Protein AF-A0A7S1S6E0-F1 (afdb_monomer_lite)

Secondary structure (DSSP, 8-state):
-HHHHHHHHHHHHHHHH--S----HHHHHHHHHHHHHHHHHHHHHIIIIIHHHH--------S-HHHHHTT-S--HHHH-HHHHHHHHHTS--SS--PPP-TT-GGGPPPBGGGTB---PPP-----------S-S--SSSHHHHHHHHHHHHHHHHHTTSS-----------

pLDDT: mean 74.95, std 17.24, range [41.12, 95.38]

Organism: Alexandrium catenella (NCBI:txid2925)

Foldseek 3Di:
DVVLVVQLVVLVVVVVPDPDDDDDPVVNVVVSVVSSVVVVVVVVCCCVPVVVVVPDPDPPDPDDLLVVLQVDLDDPQQQDVVNQCCQVPPVVDVVGRHHDDPPVSCVGDADVVSVHNHHDDNPPPPVPDPPVPVDPPPDPVVVVVVVVVVVVVVVVVVVVPPPPDDDDDDDDD

Structure (mmCIF, N/CA/C/O backbone):
data_AF-A0A7S1S6E0-F1
#
_entry.id   AF-A0A7S1S6E0-F1
#
loop_
_atom_site.group_PDB
_atom_site.id
_atom_site.type_symbol
_atom_site.label_atom_id
_atom_site.label_alt_id
_atom_site.label_comp_id
_atom_site.label_asym_id
_atom_site.label_entity_id
_atom_site.label_seq_id
_atom_site.pdbx_PDB_ins_code
_atom_site.Cartn_x
_atom_site.Cartn_y
_atom_site.Cartn_z
_atom_site.occupancy
_atom_site.B_iso_or_equiv
_atom_site.auth_seq_id
_atom_site.auth_comp_id
_atom_site.auth_asym_id
_atom_site.auth_atom_id
_atom_site.pdbx_PDB_model_num
ATOM 1 N N . ILE A 1 1 ? 9.308 -1.023 -15.250 1.00 60.06 1 ILE A N 1
ATOM 2 C CA . ILE A 1 1 ? 9.452 0.253 -16.002 1.00 60.06 1 ILE A CA 1
ATOM 3 C C . ILE A 1 1 ? 10.851 0.867 -15.848 1.00 60.06 1 ILE A C 1
ATOM 5 O O . ILE A 1 1 ? 11.526 0.925 -16.867 1.00 60.06 1 ILE A O 1
ATOM 9 N N . PRO A 1 2 ? 11.361 1.238 -14.650 1.00 68.88 2 PRO A N 1
ATOM 10 C CA . PRO A 1 2 ? 12.723 1.791 -14.538 1.00 68.88 2 PRO A CA 1
ATOM 11 C C . PRO A 1 2 ? 13.816 0.795 -14.972 1.00 68.88 2 PRO A C 1
ATOM 13 O O . PRO A 1 2 ? 14.804 1.184 -15.581 1.00 68.88 2 PRO A O 1
ATOM 16 N N . ILE A 1 3 ? 13.602 -0.506 -14.746 1.00 74.81 3 ILE A N 1
ATOM 17 C CA . ILE A 1 3 ? 14.563 -1.574 -15.079 1.00 74.81 3 ILE A CA 1
ATOM 18 C C . ILE A 1 3 ? 14.691 -1.799 -16.598 1.00 74.81 3 ILE A C 1
ATOM 20 O O . ILE A 1 3 ? 15.786 -2.058 -17.087 1.00 74.81 3 ILE A O 1
ATOM 24 N N . GLY A 1 4 ? 13.605 -1.643 -17.363 1.00 68.44 4 GLY A N 1
ATOM 25 C CA . GLY A 1 4 ? 13.637 -1.769 -18.826 1.00 68.44 4 GLY A CA 1
ATOM 26 C C . GLY A 1 4 ? 14.445 -0.657 -19.498 1.00 68.44 4 GLY A C 1
ATOM 27 O O . GLY A 1 4 ? 15.177 -0.912 -20.449 1.00 68.44 4 GLY A O 1
ATOM 28 N N . LEU A 1 5 ? 14.380 0.562 -18.952 1.00 70.06 5 LEU A N 1
ATOM 29 C CA . LEU A 1 5 ? 15.190 1.687 -19.421 1.00 70.06 5 LEU A CA 1
ATOM 30 C C . LEU A 1 5 ? 16.674 1.490 -19.073 1.00 70.06 5 LEU A C 1
ATOM 32 O O . LEU A 1 5 ? 17.538 1.767 -19.897 1.00 70.06 5 LEU A O 1
ATOM 36 N N . LEU A 1 6 ? 16.974 0.924 -17.898 1.00 72.75 6 LEU A N 1
ATOM 37 C CA . LEU A 1 6 ? 18.341 0.551 -17.525 1.00 72.75 6 LEU A CA 1
ATOM 38 C C . LEU A 1 6 ? 18.918 -0.541 -18.438 1.00 72.75 6 LEU A C 1
ATOM 40 O O . LEU A 1 6 ? 20.079 -0.435 -18.818 1.00 72.75 6 LEU A O 1
ATOM 44 N N . LEU A 1 7 ? 18.125 -1.538 -18.848 1.00 70.19 7 LEU A N 1
ATOM 45 C CA . LEU A 1 7 ? 18.553 -2.547 -19.826 1.00 70.19 7 LEU A CA 1
ATOM 46 C C . LEU A 1 7 ? 18.874 -1.924 -21.190 1.00 70.19 7 LEU A C 1
ATOM 48 O O . LEU A 1 7 ? 19.921 -2.227 -21.757 1.00 70.19 7 LEU A O 1
ATOM 52 N N . ALA A 1 8 ? 18.040 -1.003 -21.680 1.00 70.06 8 ALA A N 1
ATOM 53 C CA . ALA A 1 8 ? 18.327 -0.271 -22.914 1.00 70.06 8 ALA A CA 1
ATOM 54 C C . ALA A 1 8 ? 19.621 0.564 -22.801 1.00 70.06 8 ALA A C 1
ATOM 56 O O . ALA A 1 8 ? 20.443 0.562 -23.717 1.00 70.06 8 ALA A O 1
ATOM 57 N N . CYS A 1 9 ? 19.853 1.209 -21.653 1.00 71.94 9 CYS A N 1
ATOM 58 C CA . CYS A 1 9 ? 21.091 1.944 -21.382 1.00 71.94 9 CYS A CA 1
ATOM 59 C C . CYS A 1 9 ? 22.322 1.027 -21.270 1.00 71.94 9 CYS A C 1
ATOM 61 O O . CYS A 1 9 ? 23.408 1.418 -21.692 1.00 71.94 9 CYS A O 1
ATOM 63 N N . ILE A 1 10 ? 22.178 -0.187 -20.726 1.00 77.56 10 ILE A N 1
ATOM 64 C CA . ILE A 1 10 ? 23.261 -1.181 -20.651 1.00 77.56 10 ILE A CA 1
ATOM 65 C C . ILE A 1 10 ? 23.615 -1.690 -22.050 1.00 77.56 10 ILE A C 1
ATOM 67 O O . ILE A 1 10 ? 24.798 -1.777 -22.361 1.00 77.56 10 ILE A O 1
ATOM 71 N N . VAL A 1 11 ? 22.624 -1.948 -22.911 1.00 73.88 11 VAL A N 1
ATOM 72 C CA . VAL A 1 11 ? 22.851 -2.324 -24.318 1.00 73.88 11 VAL A CA 1
ATOM 73 C C . VAL A 1 11 ? 23.581 -1.206 -25.068 1.00 73.88 11 VAL A C 1
ATOM 75 O O . VAL A 1 11 ? 24.571 -1.473 -25.745 1.00 73.88 11 VAL A O 1
ATOM 78 N N . LEU A 1 12 ? 23.167 0.052 -24.882 1.00 70.75 12 LEU A N 1
ATOM 79 C CA . LEU A 1 12 ? 23.834 1.210 -25.484 1.00 70.75 12 LEU A CA 1
ATOM 80 C C . LEU A 1 12 ? 25.277 1.370 -24.980 1.00 70.75 12 LEU A C 1
ATOM 82 O O . LEU A 1 12 ? 26.192 1.622 -25.762 1.00 70.75 12 LEU A O 1
ATOM 86 N N . LYS A 1 13 ? 25.502 1.179 -23.675 1.00 75.62 13 LYS A N 1
ATOM 87 C CA . LYS A 1 13 ? 26.834 1.257 -23.068 1.00 75.62 13 LYS A CA 1
ATOM 88 C C . LYS A 1 13 ? 27.746 0.124 -23.541 1.00 75.62 13 LYS A C 1
ATOM 90 O O . LYS A 1 13 ? 28.901 0.388 -23.865 1.00 75.62 13 LYS A O 1
ATOM 95 N N . TYR A 1 14 ? 27.228 -1.099 -23.629 1.00 73.31 14 TYR A N 1
ATOM 96 C CA . TYR A 1 14 ? 27.961 -2.260 -24.132 1.00 73.31 14 TYR A CA 1
ATOM 97 C C . TYR A 1 14 ? 28.367 -2.059 -25.598 1.00 73.31 14 TYR A C 1
ATOM 99 O O . TYR A 1 14 ? 29.534 -2.214 -25.941 1.00 73.31 14 TYR A O 1
ATOM 107 N N . HIS A 1 15 ? 27.444 -1.562 -26.426 1.00 68.44 15 HIS A N 1
ATOM 108 C CA . HIS A 1 15 ? 27.719 -1.226 -27.822 1.00 68.44 15 HIS A CA 1
ATOM 109 C C . HIS A 1 15 ? 28.699 -0.046 -27.974 1.00 68.44 15 HIS A C 1
ATOM 111 O O . HIS A 1 15 ? 29.461 0.007 -28.933 1.00 68.44 15 HIS A O 1
ATOM 117 N N . SER A 1 16 ? 28.720 0.904 -27.030 1.00 68.38 16 SER A N 1
ATOM 118 C CA . SER A 1 16 ? 29.687 2.015 -27.039 1.00 68.38 16 SER A CA 1
ATOM 119 C C . SER A 1 16 ? 31.112 1.601 -26.642 1.00 68.38 16 SER A C 1
ATOM 121 O O . SER A 1 16 ? 32.063 2.313 -26.961 1.00 68.38 16 SER A O 1
ATOM 123 N N . GLN A 1 17 ? 31.272 0.469 -25.942 1.00 74.44 17 GLN A N 1
ATOM 124 C CA . GLN A 1 17 ? 32.579 -0.042 -25.515 1.00 74.44 17 GLN A CA 1
ATOM 125 C C . GLN A 1 17 ? 33.220 -1.006 -26.522 1.00 74.44 17 GLN A C 1
ATOM 127 O O . GLN A 1 17 ? 34.419 -1.274 -26.405 1.00 74.44 17 GLN A O 1
ATOM 132 N N . GLU A 1 18 ? 32.484 -1.501 -27.520 1.00 56.34 18 GLU A N 1
ATOM 133 C CA . GLU A 1 18 ? 33.051 -2.392 -28.528 1.00 56.34 18 GLU A CA 1
ATOM 134 C C . GLU A 1 18 ? 33.749 -1.635 -29.664 1.00 56.34 18 GLU A C 1
ATOM 136 O O . GLU A 1 18 ? 33.174 -0.883 -30.445 1.00 56.34 18 GLU A O 1
ATOM 141 N N . ARG A 1 19 ? 35.041 -1.936 -29.790 1.00 56.41 19 ARG A N 1
ATOM 142 C CA . ARG A 1 19 ? 35.956 -1.656 -30.906 1.00 56.41 19 ARG A CA 1
ATOM 143 C C . ARG A 1 19 ? 35.543 -2.347 -32.229 1.00 56.41 19 ARG A C 1
ATOM 145 O O . ARG A 1 19 ? 36.409 -2.610 -33.062 1.00 56.41 19 ARG A O 1
ATOM 152 N N . VAL A 1 20 ? 34.267 -2.692 -32.420 1.00 58.66 20 VAL A N 1
ATOM 153 C CA . VAL A 1 20 ? 33.786 -3.642 -33.437 1.00 58.66 20 VAL A CA 1
ATOM 154 C C . VAL A 1 20 ? 32.628 -3.029 -34.233 1.00 58.66 20 VAL A C 1
ATOM 156 O O . VAL A 1 20 ? 31.635 -2.622 -33.656 1.00 58.66 20 VAL A O 1
ATOM 159 N N . ALA A 1 21 ? 32.813 -2.962 -35.559 1.00 62.97 21 ALA A N 1
ATOM 160 C CA . ALA A 1 21 ? 31.867 -2.622 -36.635 1.00 62.97 21 ALA A CA 1
ATOM 161 C C . ALA A 1 21 ? 30.934 -1.396 -36.450 1.00 62.97 21 ALA A C 1
ATOM 163 O O . ALA A 1 21 ? 30.076 -1.334 -35.579 1.00 62.97 21 ALA A O 1
ATOM 164 N N . ARG A 1 22 ? 31.024 -0.433 -37.384 1.00 63.62 22 ARG A N 1
ATOM 165 C CA . ARG A 1 22 ? 30.027 0.641 -37.546 1.00 63.62 22 ARG A CA 1
ATOM 166 C C . ARG A 1 22 ? 28.678 0.038 -37.956 1.00 63.62 22 ARG A C 1
ATOM 168 O O . ARG A 1 22 ? 28.427 -0.148 -39.144 1.00 63.62 22 ARG A O 1
ATOM 175 N N . PHE A 1 23 ? 27.826 -0.271 -36.988 1.00 66.31 23 PHE A N 1
ATOM 176 C CA . PHE A 1 23 ? 26.418 -0.552 -37.245 1.00 66.31 23 PHE A CA 1
ATOM 177 C C . PHE A 1 23 ? 25.693 0.753 -37.590 1.00 66.31 23 PHE A C 1
ATOM 179 O O . PHE A 1 23 ? 26.027 1.819 -37.073 1.00 66.31 23 PHE A O 1
ATOM 186 N N . SER A 1 24 ? 24.730 0.682 -38.506 1.00 78.44 24 SER A N 1
ATOM 187 C CA . SER A 1 24 ? 23.922 1.839 -38.897 1.00 78.44 24 SER A CA 1
ATOM 188 C C . SER A 1 24 ? 22.987 2.250 -37.759 1.00 78.44 24 SER A C 1
ATOM 190 O O . SER A 1 24 ? 22.450 1.381 -37.072 1.00 78.44 24 SER A O 1
ATOM 192 N N . ASP A 1 25 ? 22.707 3.546 -37.620 1.00 78.69 25 ASP A N 1
ATOM 193 C CA . ASP A 1 25 ? 21.839 4.104 -36.566 1.00 78.69 25 ASP A CA 1
ATOM 194 C C . ASP A 1 25 ? 20.477 3.389 -36.450 1.00 78.69 25 ASP A C 1
ATOM 196 O O . ASP A 1 25 ? 19.938 3.212 -35.355 1.00 78.69 25 ASP A O 1
ATOM 200 N N . SER A 1 26 ? 19.945 2.896 -37.574 1.00 81.69 26 SER A N 1
ATOM 201 C CA . SER A 1 26 ? 18.703 2.116 -37.627 1.00 81.69 26 SER A CA 1
ATOM 202 C C . SER A 1 26 ? 18.770 0.805 -36.835 1.00 81.69 26 SER A C 1
ATOM 204 O O . SER A 1 26 ? 17.796 0.426 -36.187 1.00 81.69 26 SER A O 1
ATOM 206 N N . GLN A 1 27 ? 19.915 0.122 -36.836 1.00 83.81 27 GLN A N 1
ATOM 207 C CA . GLN A 1 27 ? 20.087 -1.157 -36.149 1.00 83.81 27 GLN A CA 1
ATOM 208 C C . GLN A 1 27 ? 20.126 -0.970 -34.631 1.00 83.81 27 GLN A C 1
ATOM 210 O O . GLN A 1 27 ? 19.533 -1.770 -33.910 1.00 83.81 27 GLN A O 1
ATOM 215 N N . ILE A 1 28 ? 20.735 0.116 -34.145 1.00 82.69 28 ILE A N 1
ATOM 216 C CA . ILE A 1 28 ? 20.780 0.449 -32.713 1.00 82.69 28 ILE A CA 1
ATOM 217 C C . ILE A 1 28 ? 19.370 0.754 -32.193 1.00 82.69 28 ILE A C 1
ATOM 219 O O . ILE A 1 28 ? 18.962 0.250 -31.147 1.00 82.69 28 ILE A O 1
ATOM 223 N N . LEU A 1 29 ? 18.582 1.525 -32.945 1.00 82.62 29 LEU A N 1
ATOM 224 C CA . LEU A 1 29 ? 17.200 1.811 -32.566 1.00 82.62 29 LEU A CA 1
ATOM 225 C C . LEU A 1 29 ? 16.359 0.522 -32.491 1.00 82.62 29 LEU A C 1
ATOM 227 O O . LEU A 1 29 ? 15.611 0.317 -31.530 1.00 82.62 29 LEU A O 1
ATOM 231 N N . CYS A 1 30 ? 16.518 -0.375 -33.471 1.00 85.31 30 CYS A N 1
ATOM 232 C CA . CYS A 1 30 ? 15.827 -1.662 -33.491 1.00 85.31 30 CYS A CA 1
ATOM 233 C C . CYS A 1 30 ? 16.202 -2.546 -32.294 1.00 85.31 30 CYS A C 1
ATOM 235 O O . CYS A 1 30 ? 15.312 -3.159 -31.697 1.00 85.31 30 CYS A O 1
ATOM 237 N N . THR A 1 31 ? 17.478 -2.609 -31.903 1.00 83.31 31 THR A N 1
ATOM 238 C CA . THR A 1 31 ? 17.894 -3.421 -30.748 1.00 83.31 31 THR A CA 1
ATOM 239 C C . THR A 1 31 ? 17.364 -2.857 -29.430 1.00 83.31 31 THR A C 1
ATOM 241 O O . THR A 1 31 ? 16.853 -3.625 -28.612 1.00 83.31 31 THR A O 1
ATOM 244 N N . MET A 1 32 ? 17.377 -1.532 -29.241 1.00 81.62 32 MET A N 1
ATOM 245 C CA . MET A 1 32 ? 16.814 -0.884 -28.048 1.00 81.62 32 MET A CA 1
ATOM 246 C C . MET A 1 32 ? 15.303 -1.121 -27.922 1.00 81.62 32 MET A C 1
ATOM 248 O O . MET A 1 32 ? 14.818 -1.481 -26.846 1.00 81.62 32 MET A O 1
ATOM 252 N N . PHE A 1 33 ? 14.559 -0.968 -29.022 1.00 85.50 33 PHE A N 1
ATOM 253 C CA . PHE A 1 33 ? 13.119 -1.223 -29.040 1.00 85.50 33 PHE A CA 1
ATOM 254 C C . PHE A 1 33 ? 12.803 -2.697 -28.757 1.00 85.50 33 PHE A C 1
ATOM 256 O O . PHE A 1 33 ? 11.937 -3.003 -27.938 1.00 85.50 33 PHE A O 1
ATOM 263 N N . THR A 1 34 ? 13.555 -3.617 -29.365 1.00 85.19 34 THR A N 1
ATOM 264 C CA . THR A 1 34 ? 13.380 -5.060 -29.147 1.00 85.19 34 THR A CA 1
ATOM 265 C C . THR A 1 34 ? 13.643 -5.436 -27.691 1.00 85.19 34 THR A C 1
ATOM 267 O O . THR A 1 34 ? 12.841 -6.149 -27.091 1.00 85.19 34 THR A O 1
ATOM 270 N N . ALA A 1 35 ? 14.709 -4.908 -27.081 1.00 82.75 35 ALA A N 1
ATOM 271 C CA . ALA A 1 35 ? 15.012 -5.141 -25.670 1.00 82.75 35 ALA A CA 1
ATOM 272 C C . ALA A 1 35 ? 13.880 -4.653 -24.744 1.00 82.75 35 ALA A C 1
ATOM 274 O O . ALA A 1 35 ? 13.519 -5.337 -23.784 1.00 82.75 35 ALA A O 1
ATOM 275 N N . PHE A 1 36 ? 13.275 -3.502 -25.054 1.00 83.19 36 PHE A N 1
ATOM 276 C CA . PHE A 1 36 ? 12.138 -2.973 -24.303 1.00 83.19 36 PHE A CA 1
ATOM 277 C C . PHE A 1 36 ? 10.888 -3.856 -24.428 1.00 83.19 36 PHE A C 1
ATOM 279 O O . PHE A 1 36 ? 10.260 -4.183 -23.418 1.00 83.19 36 PHE A O 1
ATOM 286 N N . VAL A 1 37 ? 10.554 -4.293 -25.645 1.00 88.19 37 VAL A N 1
ATOM 287 C CA . VAL A 1 37 ? 9.413 -5.188 -25.894 1.00 88.19 37 VAL A CA 1
ATOM 288 C C . VAL A 1 37 ? 9.609 -6.532 -25.189 1.00 88.19 37 VAL A C 1
ATOM 290 O O . VAL A 1 37 ? 8.705 -6.990 -24.491 1.00 88.19 37 VAL A O 1
ATOM 293 N N . VAL A 1 38 ? 10.802 -7.129 -25.281 1.00 87.38 38 VAL A N 1
ATOM 294 C CA . VAL A 1 38 ? 11.140 -8.377 -24.578 1.00 87.38 38 VAL A CA 1
ATOM 295 C C . VAL A 1 38 ? 10.993 -8.215 -23.063 1.00 87.38 38 VAL A C 1
ATOM 297 O O . VAL A 1 38 ? 10.438 -9.095 -22.409 1.00 87.38 38 VAL A O 1
ATOM 300 N N . HIS A 1 39 ? 11.410 -7.081 -22.493 1.00 85.81 39 HIS A N 1
ATOM 301 C CA . HIS A 1 39 ? 11.240 -6.804 -21.066 1.00 85.81 39 HIS A CA 1
ATOM 302 C C . HIS A 1 39 ? 9.761 -6.716 -20.649 1.00 85.81 39 HIS A C 1
ATOM 304 O O . HIS A 1 39 ? 9.387 -7.258 -19.606 1.00 85.81 39 HIS A O 1
ATOM 310 N N . ILE A 1 40 ? 8.909 -6.070 -21.455 1.00 88.94 40 ILE A N 1
ATOM 311 C CA . ILE A 1 40 ? 7.459 -6.013 -21.198 1.00 88.94 40 ILE A CA 1
ATOM 312 C C . ILE A 1 40 ? 6.859 -7.417 -21.243 1.00 88.94 40 ILE A C 1
ATOM 314 O O . ILE A 1 40 ? 6.137 -7.798 -20.322 1.00 88.94 40 ILE A O 1
ATOM 318 N N . ILE A 1 41 ? 7.186 -8.191 -22.280 1.00 92.19 41 ILE A N 1
ATOM 319 C CA . ILE A 1 41 ? 6.698 -9.561 -22.451 1.00 92.19 41 ILE A CA 1
ATOM 320 C C . ILE A 1 41 ? 7.144 -10.432 -21.271 1.00 92.19 41 ILE A C 1
ATOM 322 O O . ILE A 1 41 ? 6.320 -11.128 -20.686 1.00 92.19 41 ILE A O 1
ATOM 326 N N . MET A 1 42 ? 8.410 -10.344 -20.851 1.00 89.31 42 MET A N 1
ATOM 327 C CA . MET A 1 42 ? 8.926 -11.061 -19.682 1.00 89.31 42 MET A CA 1
ATOM 328 C C . MET A 1 42 ? 8.130 -10.724 -18.415 1.00 89.31 42 MET A C 1
ATOM 330 O O . MET A 1 42 ? 7.713 -11.626 -17.695 1.00 89.31 42 MET A O 1
ATOM 334 N N . HIS A 1 43 ? 7.880 -9.439 -18.144 1.00 87.50 43 HIS A N 1
ATOM 335 C CA . HIS A 1 43 ? 7.072 -9.033 -16.992 1.00 87.50 43 HIS A CA 1
ATOM 336 C C . HIS A 1 43 ? 5.631 -9.525 -17.083 1.00 87.50 43 HIS A C 1
ATOM 338 O O . HIS A 1 43 ? 5.071 -9.941 -16.071 1.00 87.50 43 HIS A O 1
ATOM 344 N 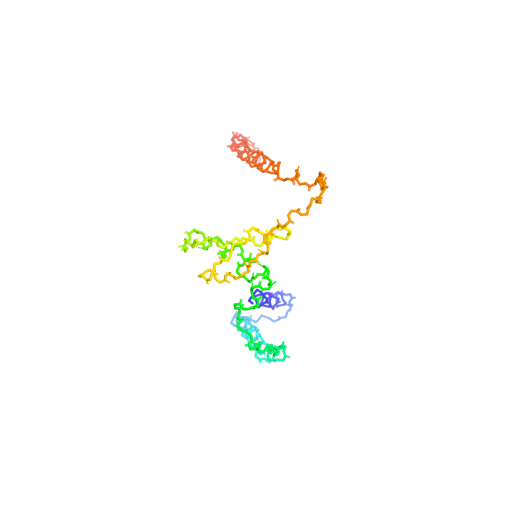N . TRP A 1 44 ? 5.046 -9.503 -18.278 1.00 93.06 44 TRP A N 1
ATOM 345 C CA . TRP A 1 44 ? 3.714 -10.036 -18.516 1.00 93.06 44 TRP A CA 1
ATOM 346 C C . TRP A 1 44 ? 3.661 -11.539 -18.220 1.00 93.06 44 TRP A C 1
ATOM 348 O O . TRP A 1 44 ? 2.814 -11.966 -17.442 1.00 93.06 44 TRP A O 1
ATOM 358 N N . PHE A 1 45 ? 4.623 -12.325 -18.711 1.00 91.81 45 PHE A N 1
ATOM 359 C CA . PHE A 1 45 ? 4.728 -13.750 -18.388 1.00 91.81 45 PHE A CA 1
ATOM 360 C C . PHE A 1 45 ? 4.917 -14.000 -16.893 1.00 91.81 45 PHE A C 1
ATOM 362 O O . PHE A 1 45 ? 4.226 -14.845 -16.334 1.00 91.81 45 PHE A O 1
ATOM 369 N N . VAL A 1 46 ? 5.794 -13.246 -16.224 1.00 89.94 46 VAL A N 1
ATOM 370 C CA . VAL A 1 46 ? 5.979 -13.362 -14.771 1.00 89.94 46 VAL A CA 1
ATOM 371 C C . VAL A 1 46 ? 4.669 -13.062 -14.045 1.00 89.94 46 VAL A C 1
ATOM 373 O O . VAL A 1 46 ? 4.273 -13.828 -13.178 1.00 89.94 46 VAL A O 1
ATOM 376 N N . LEU A 1 47 ? 3.941 -12.009 -14.413 1.00 89.19 47 LEU A N 1
ATOM 377 C CA . LEU A 1 47 ? 2.659 -11.710 -13.778 1.00 89.19 47 LEU A CA 1
ATOM 378 C C . LEU A 1 47 ? 1.605 -12.790 -14.052 1.00 89.19 47 LEU A C 1
ATOM 380 O O . LEU A 1 47 ? 0.862 -13.138 -13.149 1.00 89.19 47 LEU A O 1
ATOM 384 N N . PHE A 1 48 ? 1.548 -13.356 -15.255 1.00 90.38 48 PHE A N 1
ATOM 385 C CA . PHE A 1 48 ? 0.531 -14.354 -15.592 1.00 90.38 48 PHE A CA 1
ATOM 386 C C . PHE A 1 48 ? 0.852 -15.766 -15.107 1.00 90.38 48 PHE A C 1
ATOM 388 O O . PHE A 1 48 ? -0.076 -16.525 -14.876 1.00 90.38 48 PHE A O 1
ATOM 395 N N . TRP A 1 49 ? 2.124 -16.130 -14.948 1.00 90.88 49 TRP A N 1
ATOM 396 C CA . TRP A 1 49 ? 2.523 -17.474 -14.516 1.00 90.88 49 TRP A CA 1
ATOM 397 C C . TRP A 1 49 ? 2.948 -17.525 -13.051 1.00 90.88 49 TRP A C 1
ATOM 399 O O . TRP A 1 49 ? 2.587 -18.463 -12.346 1.00 90.88 49 TRP A O 1
ATOM 409 N N . LEU A 1 50 ? 3.686 -16.522 -12.564 1.00 87.19 50 LEU A N 1
ATOM 410 C CA . LEU A 1 50 ? 4.183 -16.513 -11.186 1.00 87.19 50 LEU A CA 1
ATOM 411 C C . LEU A 1 50 ? 3.095 -16.108 -10.190 1.00 87.19 50 LEU A C 1
ATOM 413 O O . LEU A 1 50 ? 3.019 -16.695 -9.111 1.00 87.19 50 LEU A O 1
ATOM 417 N N . VAL A 1 51 ? 2.249 -15.126 -10.530 1.00 86.62 51 VAL A N 1
ATOM 418 C CA . VAL A 1 51 ? 1.178 -14.662 -9.629 1.00 86.62 51 VAL A CA 1
ATOM 419 C C . VAL A 1 51 ? 0.171 -15.766 -9.323 1.00 86.62 51 VAL A C 1
ATOM 421 O O . VAL A 1 51 ? -0.067 -15.965 -8.139 1.00 86.62 51 VAL A O 1
ATOM 424 N N . PRO A 1 52 ? -0.386 -16.538 -10.279 1.00 84.62 52 PRO A N 1
ATOM 425 C CA . PRO A 1 52 ? -1.290 -17.627 -9.907 1.00 84.62 52 PRO A CA 1
ATOM 426 C C . PRO A 1 52 ? -0.583 -18.749 -9.140 1.00 84.62 52 PRO A C 1
ATOM 428 O O . PRO A 1 52 ? -1.218 -19.405 -8.328 1.00 84.62 52 PRO A O 1
ATOM 431 N N . LEU A 1 53 ? 0.730 -18.943 -9.324 1.00 82.88 53 LEU A N 1
ATOM 432 C CA . LEU A 1 53 ? 1.497 -19.914 -8.532 1.00 82.88 53 LEU A CA 1
ATOM 433 C C . LEU A 1 53 ? 1.704 -19.475 -7.074 1.00 82.88 53 LEU A C 1
ATOM 435 O O . LEU A 1 53 ? 1.903 -20.306 -6.192 1.00 82.88 53 LEU A O 1
ATOM 439 N N . THR A 1 54 ? 1.723 -18.165 -6.829 1.00 80.00 54 THR A N 1
ATOM 440 C CA . THR A 1 54 ? 1.958 -17.568 -5.504 1.00 80.00 54 THR A CA 1
ATOM 441 C C . THR A 1 54 ? 0.691 -17.016 -4.861 1.00 80.00 54 THR A C 1
ATOM 443 O O . THR A 1 54 ? 0.716 -16.650 -3.682 1.00 80.00 54 THR A O 1
ATOM 446 N N . ALA A 1 55 ? -0.417 -16.989 -5.601 1.00 78.56 55 ALA A N 1
ATOM 447 C CA . ALA A 1 55 ? -1.736 -16.691 -5.089 1.00 78.56 55 ALA A CA 1
ATOM 448 C C . ALA A 1 55 ? -2.122 -17.811 -4.124 1.00 78.56 55 ALA A C 1
ATOM 450 O O . ALA A 1 55 ? -2.573 -18.883 -4.508 1.00 78.56 55 ALA A O 1
ATOM 451 N N . ARG A 1 56 ? -1.887 -17.564 -2.836 1.00 74.75 56 ARG A N 1
ATOM 452 C CA . ARG A 1 56 ? -2.483 -18.371 -1.782 1.00 74.75 56 ARG A CA 1
ATOM 453 C C . ARG A 1 56 ? -3.984 -18.144 -1.852 1.00 74.75 56 ARG A C 1
ATOM 455 O O . ARG A 1 56 ? -4.426 -17.002 -1.694 1.00 74.75 56 ARG A O 1
ATOM 462 N N . ASP A 1 57 ? -4.733 -19.216 -2.074 1.00 71.88 57 ASP A N 1
ATOM 463 C CA . ASP A 1 57 ? -6.178 -19.205 -1.900 1.00 71.88 57 ASP A CA 1
ATOM 464 C C . ASP A 1 57 ? -6.462 -18.789 -0.458 1.00 71.88 57 ASP A C 1
ATOM 466 O O . ASP A 1 57 ? -6.159 -19.501 0.502 1.00 71.88 57 ASP A O 1
ATOM 470 N N . HIS A 1 58 ? -6.958 -17.567 -0.295 1.00 72.31 58 HIS A N 1
ATOM 471 C CA . HIS A 1 58 ? -7.477 -17.131 0.986 1.00 72.31 58 HIS A CA 1
ATOM 472 C C . HIS A 1 58 ? -8.869 -17.739 1.082 1.00 72.31 58 HIS A C 1
ATOM 474 O O . HIS A 1 58 ? -9.766 -17.337 0.341 1.00 72.31 58 HIS A O 1
ATOM 480 N N . GLU A 1 59 ? -9.042 -18.726 1.961 1.00 79.19 59 GLU A N 1
ATOM 481 C CA . GLU A 1 59 ? -10.370 -19.250 2.264 1.00 79.19 59 GLU A CA 1
ATOM 482 C C . GLU A 1 59 ? -11.272 -18.083 2.674 1.00 79.19 59 GLU A C 1
ATOM 484 O O . GLU A 1 59 ? -11.004 -17.366 3.644 1.00 79.19 59 GLU A O 1
ATOM 489 N N . HIS A 1 60 ? -12.331 -17.860 1.896 1.00 76.12 60 HIS A N 1
ATOM 490 C CA . HIS A 1 60 ? -13.335 -16.869 2.238 1.00 76.12 60 HIS A CA 1
ATOM 491 C C . HIS A 1 60 ? -14.005 -17.302 3.537 1.00 76.12 60 HIS A C 1
ATOM 493 O O . HIS A 1 60 ? -14.738 -18.290 3.582 1.00 76.12 60 HIS A O 1
ATOM 499 N N . THR A 1 61 ? -13.765 -16.551 4.608 1.00 80.75 61 THR A N 1
ATOM 500 C CA . THR A 1 61 ? -14.475 -16.764 5.860 1.00 80.75 61 THR A CA 1
ATOM 501 C C . THR A 1 61 ? -15.958 -16.438 5.644 1.00 80.75 61 THR A C 1
ATOM 503 O O . THR A 1 61 ? -16.282 -15.336 5.201 1.00 80.75 61 THR A O 1
ATOM 506 N N . PRO A 1 62 ? -16.893 -17.351 5.972 1.00 86.25 62 PRO A N 1
ATOM 507 C CA . PRO A 1 62 ? -18.332 -17.122 5.791 1.00 86.25 62 PRO A CA 1
ATOM 508 C C . PRO A 1 62 ? -18.913 -16.124 6.809 1.00 86.25 62 PRO A C 1
ATOM 510 O O . PRO A 1 62 ? -20.117 -15.888 6.846 1.00 86.25 62 PRO A O 1
ATOM 513 N N . ILE A 1 63 ? -18.068 -15.565 7.677 1.00 89.06 63 ILE A N 1
ATOM 514 C CA . ILE A 1 63 ? -18.467 -14.691 8.773 1.00 89.06 63 ILE A CA 1
ATOM 515 C C . ILE A 1 63 ? -18.582 -13.262 8.229 1.00 89.06 63 ILE A C 1
ATOM 517 O O . ILE A 1 63 ? -17.629 -12.766 7.620 1.00 89.06 63 ILE A O 1
ATOM 521 N N . PRO A 1 64 ? -19.703 -12.560 8.468 1.00 90.00 64 PRO A N 1
ATOM 522 C CA . PRO A 1 64 ? -19.850 -11.188 8.015 1.00 90.00 64 PRO A CA 1
ATOM 523 C C . PRO A 1 64 ? -18.829 -10.280 8.708 1.00 90.00 64 PRO A C 1
ATOM 525 O O . PRO A 1 64 ? -18.513 -10.420 9.893 1.00 90.00 64 PRO A O 1
ATOM 528 N N . TYR A 1 65 ? -18.335 -9.292 7.964 1.00 90.25 65 TYR A N 1
ATOM 529 C CA . TYR A 1 65 ? -17.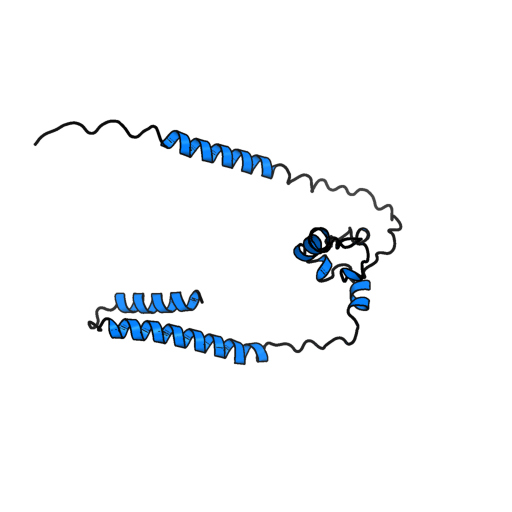325 -8.350 8.446 1.00 90.25 65 TYR A CA 1
ATOM 530 C C . TYR A 1 65 ? -17.735 -7.634 9.743 1.00 90.25 65 TYR A C 1
ATOM 532 O O . TYR A 1 65 ? -16.893 -7.392 10.612 1.00 90.25 65 TYR A O 1
ATOM 540 N N . SER A 1 66 ? -19.027 -7.328 9.902 1.00 89.81 66 SER A N 1
ATOM 541 C CA . SER A 1 66 ? -19.588 -6.690 11.099 1.00 89.81 66 SER A CA 1
ATOM 542 C C . SER A 1 66 ? -19.279 -7.466 12.378 1.00 89.81 66 SER A C 1
ATOM 544 O O . SER A 1 66 ? -19.015 -6.864 13.414 1.00 89.81 66 SER A O 1
ATOM 546 N N . ASP A 1 67 ? -19.256 -8.795 12.315 1.00 91.00 67 ASP A N 1
ATOM 547 C CA . ASP A 1 67 ? -19.105 -9.636 13.501 1.00 91.00 67 ASP A CA 1
ATOM 548 C C . ASP A 1 67 ? -17.638 -9.793 13.902 1.00 91.00 67 ASP A C 1
ATOM 550 O O . ASP A 1 67 ? -17.315 -9.864 15.089 1.00 91.00 67 ASP A O 1
ATOM 554 N N . ILE A 1 68 ? -16.729 -9.796 12.922 1.00 90.44 68 ILE A N 1
ATOM 555 C CA . ILE A 1 68 ? -15.280 -9.833 13.165 1.00 90.44 68 ILE A CA 1
ATOM 556 C C . ILE A 1 68 ? -14.795 -8.468 13.663 1.00 90.44 68 ILE A C 1
ATOM 558 O O . ILE A 1 68 ? -14.066 -8.384 14.652 1.00 90.44 68 ILE A O 1
ATOM 562 N N . SER A 1 69 ? -15.240 -7.389 13.018 1.00 90.75 69 SER A N 1
ATOM 563 C CA . SER A 1 69 ? -14.862 -6.014 13.374 1.00 90.75 69 SER A CA 1
ATOM 564 C C . SER A 1 69 ? -15.406 -5.561 14.733 1.00 90.75 69 SER A C 1
ATOM 566 O O . SER A 1 69 ? -14.864 -4.630 15.318 1.00 90.75 69 SER A O 1
ATOM 568 N N . ARG A 1 70 ? -16.417 -6.243 15.293 1.00 90.50 70 ARG A N 1
ATOM 569 C CA . ARG A 1 70 ? -16.830 -6.072 16.700 1.00 90.50 70 ARG A CA 1
ATOM 570 C C . ARG A 1 70 ? -15.790 -6.569 17.697 1.00 90.50 70 ARG A C 1
ATOM 572 O O . ARG A 1 70 ? -15.701 -6.028 18.793 1.00 90.50 70 ARG A O 1
ATOM 579 N N . LYS A 1 71 ? -15.033 -7.611 17.342 1.00 90.12 71 LYS A N 1
ATOM 580 C CA . LYS A 1 71 ? -14.068 -8.270 18.238 1.00 90.12 71 LYS A CA 1
ATOM 581 C C . LYS A 1 71 ? -12.694 -7.610 18.194 1.00 90.12 71 LYS A C 1
ATOM 583 O O . LYS A 1 71 ? -11.979 -7.633 19.191 1.00 90.12 71 LYS A O 1
ATOM 588 N N . VAL A 1 72 ? -12.324 -7.045 17.045 1.00 90.62 72 VAL A N 1
ATOM 589 C CA . VAL A 1 72 ? -10.992 -6.480 16.813 1.00 90.62 72 VAL A CA 1
ATOM 590 C C . VAL A 1 72 ? -11.086 -4.955 16.667 1.00 90.62 72 VAL A C 1
ATOM 592 O O . VAL A 1 72 ? -11.701 -4.484 15.713 1.00 90.62 72 VAL A O 1
ATOM 595 N N . PRO A 1 73 ? -10.450 -4.168 17.558 1.00 89.69 73 PRO A N 1
ATOM 596 C CA . PRO A 1 73 ? -10.478 -2.701 17.486 1.00 89.69 73 PRO A CA 1
ATOM 597 C C . PRO A 1 73 ? -9.707 -2.145 16.281 1.00 89.69 73 PRO A C 1
ATOM 599 O O . PRO A 1 73 ? -10.047 -1.092 15.733 1.00 89.69 73 PRO A O 1
ATOM 602 N N . CYS A 1 74 ? -8.665 -2.864 15.859 1.00 91.94 74 CYS A N 1
ATOM 603 C CA . CYS A 1 74 ? -7.865 -2.556 14.682 1.00 91.94 74 CYS A CA 1
ATOM 604 C C . CYS A 1 74 ? -8.531 -3.151 13.435 1.00 91.94 74 CYS A C 1
ATOM 606 O O . CYS A 1 74 ? -8.284 -4.292 13.045 1.00 91.94 74 CYS A O 1
ATOM 608 N N . SER A 1 75 ? -9.416 -2.370 12.832 1.00 92.44 75 SER A N 1
ATOM 609 C CA . SER A 1 75 ? -10.041 -2.677 11.551 1.00 92.44 75 SER A CA 1
ATOM 610 C C . SER A 1 75 ? -9.283 -1.972 10.426 1.00 92.44 75 SER A C 1
ATOM 612 O O . SER A 1 75 ? -8.559 -1.007 10.667 1.00 92.44 75 SER A O 1
ATOM 614 N N . TRP A 1 76 ? -9.483 -2.390 9.174 1.00 90.31 76 TRP A N 1
ATOM 615 C CA . TRP A 1 76 ? -8.909 -1.677 8.025 1.00 90.31 76 TRP A CA 1
ATOM 616 C C . TRP A 1 76 ? -9.304 -0.185 7.994 1.00 90.31 76 TRP A C 1
ATOM 618 O O . TRP A 1 76 ? -8.495 0.656 7.606 1.00 90.31 76 TRP A O 1
ATOM 628 N N . PHE A 1 77 ? -10.511 0.158 8.466 1.00 92.62 77 PHE A N 1
ATOM 629 C CA . PHE A 1 77 ? -10.984 1.542 8.548 1.00 92.62 77 PHE A CA 1
ATOM 630 C C . PHE A 1 77 ? -10.282 2.343 9.651 1.00 92.62 77 PHE A C 1
ATOM 632 O O . PHE A 1 77 ? -9.797 3.440 9.382 1.00 92.62 77 PHE A O 1
ATOM 639 N N . SER A 1 78 ? -10.172 1.788 10.862 1.00 92.06 78 SER A N 1
ATOM 640 C CA . SER A 1 78 ? -9.537 2.468 12.003 1.00 92.06 78 SER A CA 1
ATOM 641 C C . SER A 1 78 ? -8.004 2.483 11.930 1.00 92.06 78 SER A C 1
ATOM 643 O O . SER A 1 78 ? -7.376 3.366 12.510 1.00 92.06 78 SER A O 1
ATOM 645 N N . ALA A 1 79 ? -7.383 1.558 11.191 1.00 94.00 79 ALA A N 1
ATOM 646 C CA . ALA A 1 79 ? -5.936 1.527 10.960 1.00 94.00 79 ALA A CA 1
ATOM 647 C C . ALA A 1 79 ? -5.473 2.459 9.826 1.00 94.00 79 ALA A C 1
ATOM 649 O O . ALA A 1 79 ? -4.282 2.751 9.714 1.00 94.00 79 ALA A O 1
ATOM 650 N N . ASN A 1 80 ? -6.386 2.916 8.963 1.00 94.88 80 ASN A N 1
ATOM 651 C CA . ASN A 1 80 ? -6.048 3.764 7.828 1.00 94.88 80 ASN A CA 1
ATOM 652 C C . ASN A 1 80 ? -6.316 5.249 8.153 1.00 94.88 80 ASN A C 1
ATOM 654 O O . ASN A 1 80 ? -7.477 5.674 8.209 1.00 94.88 80 ASN A O 1
ATOM 658 N N . PRO A 1 81 ? -5.270 6.086 8.297 1.00 93.50 81 PRO A N 1
ATOM 659 C CA . PRO A 1 81 ? -5.444 7.490 8.663 1.00 93.50 81 PRO A CA 1
ATOM 660 C C . PRO A 1 81 ? -6.178 8.286 7.576 1.00 93.50 81 PRO A C 1
ATOM 662 O O . PRO A 1 81 ? -6.930 9.208 7.888 1.00 93.50 81 PRO A O 1
ATOM 665 N N . VAL A 1 82 ? -6.035 7.903 6.301 1.00 95.38 82 VAL A N 1
ATOM 666 C CA . VAL A 1 82 ? -6.747 8.546 5.187 1.00 95.38 82 VAL A CA 1
ATOM 667 C C . VAL A 1 82 ? -8.254 8.322 5.314 1.00 95.38 82 VAL A C 1
ATOM 669 O O . VAL A 1 82 ? -9.037 9.242 5.073 1.00 95.38 82 VAL A O 1
ATOM 672 N N . HIS A 1 83 ? -8.679 7.132 5.748 1.00 93.88 83 HIS A N 1
ATOM 673 C CA . HIS A 1 83 ? -10.094 6.842 5.985 1.00 93.88 83 HIS A CA 1
ATOM 674 C C . HIS A 1 83 ? -10.658 7.618 7.172 1.00 93.88 83 HIS A C 1
ATOM 676 O O . HIS A 1 83 ? -11.755 8.168 7.059 1.00 93.88 83 HIS A O 1
ATOM 682 N N . CYS A 1 84 ? -9.896 7.730 8.260 1.00 92.81 84 CYS A N 1
ATOM 683 C CA . CYS A 1 84 ? -10.277 8.522 9.429 1.00 92.81 84 CYS A CA 1
ATOM 684 C C . CYS A 1 84 ? -10.503 9.997 9.048 1.00 92.81 84 CYS A C 1
ATOM 686 O O . CYS A 1 84 ? -11.557 10.578 9.319 1.00 92.81 84 CYS A O 1
ATOM 688 N N . LEU A 1 85 ? -9.558 10.583 8.305 1.00 95.00 85 LEU A N 1
ATOM 689 C CA . LEU A 1 85 ? -9.669 11.957 7.808 1.00 95.00 85 LEU A CA 1
ATOM 690 C C . LEU A 1 85 ? -10.854 12.124 6.849 1.00 95.00 85 LEU A C 1
ATOM 692 O O . LEU A 1 85 ? -11.643 13.058 7.001 1.00 95.00 85 LEU A O 1
ATOM 696 N N . ARG A 1 86 ? -11.037 11.201 5.898 1.00 94.88 86 ARG A N 1
ATOM 697 C CA . ARG A 1 86 ? -12.174 11.228 4.965 1.00 94.88 86 ARG A CA 1
ATOM 698 C C . ARG A 1 86 ? -13.513 11.144 5.697 1.00 94.88 86 ARG A C 1
ATOM 700 O O . ARG A 1 86 ? -14.451 11.848 5.327 1.00 94.88 86 ARG A O 1
ATOM 707 N N . SER A 1 87 ? -13.607 10.310 6.729 1.00 94.56 87 SER A N 1
ATOM 708 C CA . SER A 1 87 ? -14.807 10.179 7.556 1.00 94.56 87 SER A CA 1
ATOM 709 C C . SER A 1 87 ? -15.171 11.493 8.245 1.00 94.56 87 SER A C 1
ATOM 711 O O . SER A 1 87 ? -16.352 11.810 8.339 1.00 94.56 87 SER A O 1
ATOM 713 N N . ARG A 1 88 ? -14.173 12.247 8.717 1.00 93.56 88 ARG A N 1
ATOM 714 C CA . ARG A 1 88 ? -14.372 13.493 9.465 1.00 93.56 88 ARG A CA 1
ATOM 715 C C . ARG A 1 88 ? -14.650 14.702 8.573 1.00 93.56 88 ARG A C 1
ATOM 717 O O . ARG A 1 88 ? -15.526 15.498 8.891 1.00 93.56 88 ARG A O 1
ATOM 724 N N . TYR A 1 89 ? -13.893 14.852 7.488 1.00 94.25 89 TYR A N 1
ATOM 725 C CA . TYR A 1 89 ? -13.873 16.091 6.701 1.00 94.25 89 TYR A CA 1
ATOM 726 C C . TYR A 1 89 ? -14.653 16.029 5.390 1.00 94.25 89 TYR A C 1
ATOM 728 O O . TYR A 1 89 ? -14.976 17.076 4.849 1.00 94.25 89 TYR A O 1
ATOM 736 N N . ILE A 1 90 ? -14.916 14.831 4.861 1.00 94.50 90 ILE A N 1
ATOM 737 C CA . ILE A 1 90 ? -15.612 14.669 3.574 1.00 94.50 90 ILE A CA 1
ATOM 738 C C . ILE A 1 90 ? -16.995 14.069 3.799 1.00 94.50 90 ILE A C 1
ATOM 740 O O . ILE A 1 90 ? -17.979 14.564 3.265 1.00 94.50 90 ILE A O 1
ATOM 744 N N . LYS A 1 91 ? -17.070 12.979 4.570 1.00 91.44 91 LYS A N 1
ATOM 745 C CA . LYS A 1 91 ? -18.337 12.280 4.820 1.00 91.44 91 LYS A CA 1
ATOM 746 C C . LYS A 1 91 ? -19.104 12.805 6.033 1.00 91.44 91 LYS A C 1
ATOM 748 O O . LYS A 1 91 ? -20.274 12.484 6.158 1.00 91.44 91 LYS A O 1
ATOM 753 N N . HIS A 1 92 ? -18.449 13.576 6.904 1.00 92.12 92 HIS A N 1
ATOM 754 C CA . HIS A 1 92 ? -19.039 14.140 8.124 1.00 92.12 92 HIS A CA 1
ATOM 755 C C . HIS A 1 92 ? -19.815 13.114 8.971 1.00 92.12 92 HIS A C 1
ATOM 757 O O . HIS A 1 92 ? -20.881 13.418 9.491 1.00 92.12 92 HIS A O 1
ATOM 763 N N . HIS A 1 93 ? -19.289 11.891 9.103 1.00 91.50 93 HIS A N 1
ATOM 764 C CA . HIS A 1 93 ? -19.943 10.859 9.910 1.00 91.50 93 HIS A CA 1
ATOM 765 C C . HIS A 1 93 ? -20.006 11.265 11.390 1.00 91.50 93 HIS A C 1
ATOM 767 O O . HIS A 1 93 ? -19.034 11.810 11.925 1.00 91.50 93 HIS A O 1
ATOM 773 N N . GLU A 1 94 ? -21.100 10.914 12.066 1.00 90.31 94 GLU A N 1
ATOM 774 C CA . GLU A 1 94 ? -21.319 11.195 13.485 1.00 90.31 94 GLU A CA 1
ATOM 775 C C . GLU A 1 94 ? -21.618 9.887 14.245 1.00 90.31 94 GLU A C 1
ATOM 777 O O . GLU A 1 94 ? -22.704 9.333 14.094 1.00 90.31 94 GLU A O 1
ATOM 782 N N . PRO A 1 95 ? -20.677 9.335 15.042 1.00 91.81 95 PRO A N 1
ATOM 783 C CA . PRO A 1 95 ? -19.317 9.810 15.312 1.00 91.81 95 PRO A CA 1
ATOM 784 C C . PRO A 1 95 ? -18.330 9.516 14.161 1.00 91.81 95 PRO A C 1
ATOM 786 O O . PRO A 1 95 ? -18.491 8.522 13.448 1.00 91.81 95 PRO A O 1
ATOM 789 N N . PRO A 1 96 ? -17.284 10.342 13.966 1.00 91.88 96 PRO A N 1
ATOM 790 C CA . PRO A 1 96 ? -16.293 10.108 12.921 1.00 91.88 96 PRO A CA 1
ATOM 791 C C . PRO A 1 96 ? -15.436 8.871 13.220 1.00 91.88 96 PRO A C 1
ATOM 793 O O . PRO A 1 96 ? -15.269 8.470 14.368 1.00 91.88 96 PRO A O 1
ATOM 796 N N . CYS A 1 97 ? -14.852 8.286 12.172 1.00 92.12 97 CYS A N 1
ATOM 797 C CA . CYS A 1 97 ? -13.853 7.231 12.310 1.00 92.12 97 CYS A CA 1
ATOM 798 C C . CYS A 1 97 ? -12.587 7.772 12.980 1.00 92.12 97 CYS A C 1
ATOM 800 O O . CYS A 1 97 ? -11.842 8.535 12.360 1.00 92.12 97 CYS A O 1
ATOM 802 N N . ASP A 1 98 ? -12.338 7.350 14.217 1.00 93.38 98 ASP A N 1
ATOM 803 C CA . ASP A 1 98 ? -11.110 7.655 14.944 1.00 93.38 98 ASP A CA 1
ATOM 804 C C . ASP A 1 98 ? -10.010 6.632 14.639 1.00 93.38 98 ASP A C 1
ATOM 806 O O . ASP A 1 98 ? -10.261 5.450 14.382 1.00 93.38 98 ASP A O 1
ATOM 810 N N . PHE A 1 99 ? -8.766 7.108 14.664 1.00 94.62 99 PHE A N 1
ATOM 811 C CA . PHE A 1 99 ? -7.600 6.272 14.409 1.00 94.62 99 PHE A CA 1
ATOM 812 C C . PHE A 1 99 ? -7.330 5.343 15.595 1.00 94.62 99 PHE A C 1
ATOM 814 O O . PHE A 1 99 ? -7.316 5.772 16.753 1.00 94.62 99 PHE A O 1
ATOM 821 N N . TYR A 1 100 ? -7.079 4.071 15.300 1.00 93.38 100 TYR A N 1
ATOM 822 C CA . TYR A 1 100 ? -6.747 3.074 16.307 1.00 93.38 100 TYR A CA 1
ATOM 823 C C . TYR A 1 100 ? -5.378 3.363 16.939 1.00 93.38 100 TYR A C 1
ATOM 825 O O . TYR A 1 100 ? -4.347 3.353 16.269 1.00 93.38 100 TYR A O 1
ATOM 833 N N . PHE A 1 101 ? -5.367 3.553 18.258 1.00 92.12 101 PHE A N 1
ATOM 834 C CA . PHE A 1 101 ? -4.156 3.606 19.070 1.00 92.12 101 PHE A CA 1
ATOM 835 C C . PHE A 1 101 ? -4.189 2.504 20.126 1.00 92.12 101 PHE A C 1
ATOM 837 O O . PHE A 1 101 ? -5.159 2.384 20.878 1.00 92.12 101 PHE A O 1
ATOM 844 N N . LEU A 1 102 ? -3.095 1.747 20.216 1.00 90.50 102 LEU A N 1
ATOM 845 C CA . LEU A 1 102 ? -2.914 0.709 21.228 1.00 90.50 102 LEU A CA 1
ATOM 846 C C . LEU A 1 102 ? -2.996 1.314 22.644 1.00 90.50 102 LEU A C 1
ATOM 848 O O . LEU A 1 102 ? -2.363 2.333 22.928 1.00 90.50 102 LEU A O 1
ATOM 852 N N . GLY A 1 103 ? -3.780 0.700 23.526 1.00 88.19 103 GLY A N 1
ATOM 853 C CA . GLY A 1 103 ? -4.066 1.161 24.889 1.00 88.19 103 GLY A CA 1
ATOM 854 C C . GLY A 1 103 ? -5.125 2.269 24.994 1.00 88.19 103 GLY A C 1
ATOM 855 O O . GLY A 1 103 ? -5.490 2.667 26.103 1.00 88.19 103 GLY A O 1
ATOM 856 N N . LYS A 1 104 ? -5.624 2.790 23.866 1.00 88.69 104 LYS A N 1
ATOM 857 C CA . LYS A 1 104 ? -6.689 3.806 23.802 1.00 88.69 104 LYS A CA 1
ATOM 858 C C . LYS A 1 104 ? -7.916 3.315 23.033 1.00 88.69 104 LYS A C 1
ATOM 860 O O . LYS A 1 104 ? -8.695 4.111 22.517 1.00 88.69 104 LYS A O 1
ATOM 865 N N . GLU A 1 105 ? -8.121 2.006 22.988 1.00 90.31 105 GLU A N 1
ATOM 866 C CA . GLU A 1 105 ? -9.217 1.361 22.260 1.00 90.31 105 GLU A CA 1
ATOM 867 C C . GLU A 1 105 ? -10.589 1.763 22.809 1.00 90.31 105 GLU A C 1
ATOM 869 O O . GLU A 1 105 ? -11.568 1.797 22.072 1.00 90.31 105 GLU A O 1
ATOM 874 N N . HIS A 1 106 ? -10.649 2.139 24.087 1.00 88.62 106 HIS A N 1
ATOM 875 C CA . HIS A 1 106 ? -11.850 2.654 24.741 1.00 88.62 106 HIS A CA 1
ATOM 876 C C . HIS A 1 106 ? -12.334 4.008 24.196 1.00 88.62 106 HIS A C 1
ATOM 878 O O . HIS A 1 106 ? -13.468 4.391 24.472 1.00 88.62 106 HIS A O 1
ATOM 884 N N . LEU A 1 107 ? -11.495 4.739 23.451 1.00 89.62 107 LEU A N 1
ATOM 885 C CA . LEU A 1 107 ? -11.886 5.994 22.803 1.00 89.62 107 LEU A CA 1
ATOM 886 C C . LEU A 1 107 ? -12.618 5.766 21.478 1.00 89.62 107 LEU A C 1
ATOM 888 O O . LEU A 1 107 ? -13.305 6.672 21.011 1.00 89.62 107 LEU A O 1
ATOM 892 N N . LEU A 1 108 ? -12.483 4.578 20.878 1.00 91.44 108 LEU A N 1
ATOM 893 C CA . LEU A 1 108 ? -13.142 4.258 19.618 1.00 91.44 108 LEU A CA 1
ATOM 894 C C . LEU A 1 108 ? -14.650 4.152 19.829 1.00 91.44 108 LEU A C 1
ATOM 896 O O . LEU A 1 108 ? -15.128 3.403 20.685 1.00 91.44 108 LEU A O 1
ATOM 900 N N . LYS A 1 109 ? -15.396 4.892 19.012 1.00 91.56 109 LYS A N 1
ATOM 901 C CA . LYS A 1 109 ? -16.856 4.866 19.010 1.00 91.56 109 LYS A CA 1
ATOM 902 C C . LYS A 1 109 ? -17.353 4.010 17.842 1.00 91.56 109 LYS A C 1
ATOM 904 O O . LYS A 1 109 ? -16.864 4.188 16.725 1.00 91.56 109 LYS A O 1
ATOM 909 N N . PRO A 1 110 ? -18.321 3.107 18.066 1.00 92.25 110 PRO A N 1
ATOM 910 C CA . PRO A 1 110 ? -18.914 2.346 16.979 1.00 92.25 110 PRO A CA 1
ATOM 911 C C . PRO A 1 110 ? -19.709 3.285 16.063 1.00 92.25 110 PRO A C 1
ATOM 913 O O . PRO A 1 110 ? -20.486 4.116 16.531 1.00 92.25 110 PRO A O 1
ATOM 916 N N . ASN A 1 111 ? -19.522 3.130 14.756 1.00 92.25 111 ASN A N 1
ATOM 917 C CA . ASN A 1 111 ? -20.334 3.762 13.728 1.00 92.25 111 ASN A CA 1
ATOM 918 C C . ASN A 1 111 ? -20.505 2.803 12.531 1.00 92.25 111 ASN A C 1
ATOM 920 O O . ASN A 1 111 ? -19.585 2.673 11.710 1.00 92.25 111 ASN A O 1
ATOM 924 N N . PRO A 1 112 ? -21.681 2.160 12.395 1.00 91.19 112 PRO A N 1
ATOM 925 C CA . PRO A 1 112 ? -21.983 1.268 11.279 1.00 91.19 112 PRO A CA 1
ATOM 926 C C . PRO A 1 112 ? -21.858 1.928 9.897 1.00 91.19 112 PRO A C 1
ATOM 928 O O . PRO A 1 112 ? -21.409 1.271 8.961 1.00 91.19 112 PRO A O 1
ATOM 931 N N . GLU A 1 113 ? -22.172 3.222 9.763 1.00 90.19 113 GLU A N 1
ATOM 932 C CA . GLU A 1 113 ? -22.070 3.958 8.489 1.00 90.19 113 GLU A CA 1
ATOM 933 C C . GLU A 1 113 ? -20.613 4.138 8.039 1.00 90.19 113 GLU A C 1
ATOM 935 O O . GLU A 1 113 ? -20.295 4.117 6.847 1.00 90.19 113 GLU A O 1
ATOM 940 N N . ALA A 1 114 ? -19.699 4.257 9.005 1.00 87.12 114 ALA A N 1
ATOM 941 C CA . ALA A 1 114 ? -18.262 4.316 8.764 1.00 87.12 114 ALA A CA 1
ATOM 942 C C . ALA A 1 114 ? -17.608 2.924 8.645 1.00 87.12 114 ALA A C 1
ATOM 944 O O . ALA A 1 114 ? -16.411 2.846 8.365 1.00 87.12 114 ALA A O 1
ATOM 945 N N . GLY A 1 115 ? -18.366 1.840 8.851 1.00 88.31 115 GLY A N 1
ATOM 946 C CA . GLY A 1 115 ? -17.854 0.467 8.867 1.00 88.31 115 GLY A CA 1
ATOM 947 C C . GLY A 1 115 ? -17.142 0.078 10.168 1.00 88.31 115 GLY A C 1
ATOM 948 O O . GLY A 1 115 ? -16.357 -0.869 10.171 1.00 88.31 115 GLY A O 1
ATOM 949 N N . ILE A 1 116 ? -17.393 0.795 11.267 1.00 91.88 116 ILE A N 1
ATOM 950 C CA . ILE A 1 116 ? -16.763 0.571 12.573 1.00 91.88 116 ILE A CA 1
ATOM 951 C C . ILE A 1 116 ? -17.788 -0.042 13.514 1.00 91.88 116 ILE A C 1
ATOM 953 O O . ILE A 1 116 ? -18.789 0.584 13.851 1.00 91.88 116 ILE A O 1
ATOM 957 N N . TYR A 1 117 ? -17.515 -1.250 13.991 1.00 92.00 117 TYR A N 1
ATOM 958 C CA . TYR A 1 117 ? -18.443 -1.974 14.859 1.00 92.00 117 TYR A CA 1
ATOM 959 C C . TYR A 1 117 ? -17.859 -2.297 16.235 1.00 92.00 117 TYR A C 1
ATOM 961 O O . TYR A 1 117 ? -18.569 -2.817 17.092 1.00 92.00 117 TYR A O 1
ATOM 969 N N . PHE A 1 118 ? -16.580 -1.996 16.458 1.00 90.44 118 PHE A N 1
ATOM 970 C CA . PHE A 1 118 ? -15.930 -2.233 17.737 1.00 90.44 118 PHE A CA 1
ATOM 971 C C . PHE A 1 118 ? -16.511 -1.322 18.820 1.00 90.44 118 PHE A C 1
ATOM 973 O O . PHE A 1 118 ? -16.593 -0.105 18.649 1.00 90.44 118 PHE A O 1
ATOM 980 N N . GLN A 1 119 ? -16.864 -1.920 19.953 1.00 88.75 119 GLN A N 1
ATOM 981 C CA . GLN A 1 119 ? -17.237 -1.203 21.160 1.00 88.75 119 GLN A CA 1
ATOM 982 C C . GLN A 1 119 ? -16.431 -1.778 22.319 1.00 88.75 119 GLN A C 1
ATOM 984 O O . GLN A 1 119 ? -16.586 -2.945 22.677 1.00 88.75 119 GLN A O 1
ATOM 989 N N . SER A 1 120 ? -15.568 -0.955 22.912 1.00 82.94 120 SER A N 1
ATOM 990 C CA . SER A 1 120 ? -14.908 -1.339 24.155 1.00 82.94 120 SER A CA 1
ATOM 991 C C . SER A 1 120 ? -15.952 -1.420 25.262 1.00 82.94 120 SER A C 1
ATOM 993 O O . SER A 1 120 ? -16.779 -0.514 25.403 1.00 82.94 120 SER A O 1
ATOM 995 N N . ALA A 1 121 ? -15.873 -2.453 26.103 1.00 75.12 121 ALA A N 1
ATOM 996 C CA . ALA A 1 121 ? -16.494 -2.379 27.417 1.00 75.12 121 ALA A CA 1
ATOM 997 C C . ALA A 1 121 ? -15.955 -1.112 28.094 1.00 75.12 121 ALA A C 1
ATOM 999 O O . ALA A 1 121 ? -14.741 -0.871 28.057 1.00 75.12 121 ALA A O 1
ATOM 1000 N N . ALA A 1 122 ? -16.856 -0.268 28.610 1.00 60.94 122 ALA A N 1
ATOM 1001 C CA . ALA A 1 122 ? -16.483 0.951 29.313 1.00 60.94 122 ALA A CA 1
ATOM 1002 C C . ALA A 1 122 ? -15.376 0.593 30.298 1.00 60.94 122 ALA A C 1
ATOM 1004 O O . ALA A 1 122 ? -15.516 -0.384 31.036 1.00 60.94 122 ALA A O 1
ATOM 1005 N N . ALA A 1 123 ? -14.262 1.322 30.239 1.00 52.47 123 ALA A N 1
ATOM 1006 C CA . ALA A 1 123 ? -13.138 1.090 31.120 1.00 52.47 123 ALA A CA 1
ATOM 1007 C C . ALA A 1 123 ? -13.659 1.147 32.561 1.00 52.47 123 ALA A C 1
ATOM 1009 O O . ALA A 1 123 ? -13.846 2.226 33.119 1.00 52.47 123 ALA A O 1
ATOM 1010 N N . ALA A 1 124 ? -13.903 -0.017 33.167 1.00 44.62 124 ALA A N 1
ATOM 1011 C CA . ALA A 1 124 ? -13.805 -0.155 34.600 1.00 44.62 124 ALA A CA 1
ATOM 1012 C C . ALA A 1 124 ? -12.372 0.274 34.871 1.00 44.62 124 ALA A C 1
ATOM 1014 O O . ALA A 1 124 ? -11.435 -0.455 34.536 1.00 44.62 124 ALA A O 1
ATOM 1015 N N . VAL A 1 125 ? -12.224 1.529 35.296 1.00 52.03 125 VAL A N 1
ATOM 1016 C CA . VAL A 1 125 ? -10.956 2.163 35.619 1.00 52.03 125 VAL A CA 1
ATOM 1017 C C . VAL A 1 125 ? -10.289 1.238 36.619 1.00 52.03 125 VAL A C 1
ATOM 1019 O O . VAL A 1 125 ? -10.560 1.284 37.811 1.00 52.03 125 VAL A O 1
ATOM 1022 N N . SER A 1 126 ? -9.458 0.331 36.119 1.00 41.12 126 SER A N 1
ATOM 1023 C CA . SER A 1 126 ? -8.511 -0.371 36.953 1.00 41.12 126 SER A CA 1
ATOM 1024 C C . SER A 1 126 ? -7.545 0.726 37.370 1.00 41.12 126 SER A C 1
ATOM 1026 O O . SER A 1 126 ? -6.923 1.318 36.481 1.00 41.12 126 SER A O 1
ATOM 1028 N N . PRO A 1 127 ? -7.433 1.062 38.666 1.00 45.69 127 PRO A N 1
ATOM 1029 C CA . PRO A 1 127 ? -6.504 2.077 39.127 1.00 45.69 127 PRO A CA 1
ATOM 1030 C C . PRO A 1 127 ? -5.091 1.497 39.030 1.00 45.69 127 PRO A C 1
ATOM 1032 O O . PRO A 1 127 ? -4.469 1.117 40.015 1.00 45.69 127 PRO A O 1
ATOM 1035 N N . ARG A 1 128 ? -4.574 1.357 37.809 1.00 45.81 128 ARG A N 1
ATOM 1036 C CA . ARG A 1 128 ? -3.182 1.007 37.562 1.00 45.81 128 ARG A CA 1
ATOM 1037 C C . ARG A 1 128 ? -2.417 2.303 37.408 1.00 45.81 128 ARG A C 1
ATOM 1039 O O . ARG A 1 128 ? -2.299 2.856 36.325 1.00 45.81 128 ARG A O 1
ATOM 1046 N N . HIS A 1 129 ? -2.006 2.774 38.581 1.00 47.41 129 HIS A N 1
ATOM 1047 C CA . HIS A 1 129 ? -0.740 3.422 38.880 1.00 47.41 129 HIS A CA 1
ATOM 1048 C C . HIS A 1 129 ? -0.101 4.162 37.702 1.00 47.41 129 HIS A C 1
ATOM 1050 O O . HIS A 1 129 ? 0.378 3.543 36.754 1.00 47.41 129 HIS A O 1
ATOM 1056 N N . AS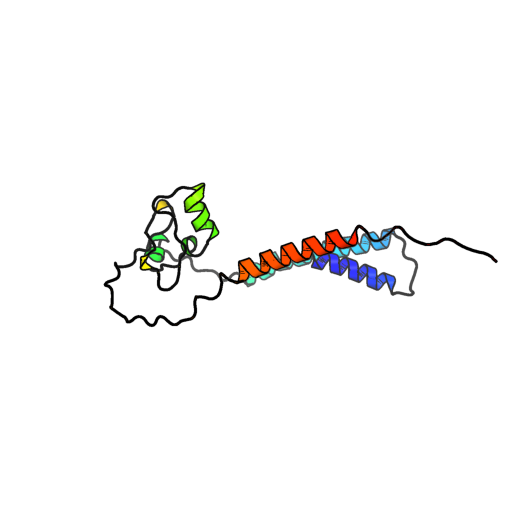N A 1 130 ? -0.026 5.487 37.832 1.00 47.56 130 ASN A N 1
ATOM 1057 C CA . ASN A 1 130 ? 0.813 6.375 37.038 1.00 47.56 130 ASN A CA 1
ATOM 1058 C C . ASN A 1 130 ? 2.265 5.861 36.983 1.00 47.56 130 ASN A C 1
ATOM 1060 O O . ASN A 1 130 ? 3.140 6.361 37.683 1.00 47.56 130 ASN A O 1
ATOM 1064 N N . LEU A 1 131 ? 2.563 4.913 36.101 1.00 52.28 131 LEU A N 1
ATOM 1065 C CA . LEU A 1 131 ? 3.878 4.791 35.495 1.00 52.28 131 LEU A CA 1
ATOM 1066 C C . LEU A 1 131 ? 3.898 5.793 34.347 1.00 52.28 131 LEU A C 1
ATOM 1068 O O . LEU A 1 131 ? 3.918 5.450 33.168 1.00 52.28 131 LEU A O 1
ATOM 1072 N N . ARG A 1 132 ? 3.862 7.074 34.729 1.00 47.94 132 ARG A N 1
ATOM 1073 C CA . ARG A 1 132 ? 4.323 8.170 33.890 1.00 47.94 132 ARG A CA 1
ATOM 1074 C C . ARG A 1 132 ? 5.817 7.930 33.701 1.00 47.94 132 ARG A C 1
ATOM 1076 O O . ARG A 1 132 ? 6.629 8.439 34.466 1.00 47.94 132 ARG A O 1
ATOM 1083 N N . SER A 1 133 ? 6.185 7.096 32.733 1.00 49.56 133 SER A N 1
ATOM 1084 C CA . SER A 1 133 ? 7.558 7.101 32.258 1.00 49.56 133 SER A CA 1
ATOM 1085 C C . SER A 1 133 ? 7.779 8.466 31.592 1.00 49.56 133 SER A C 1
ATOM 1087 O O . SER A 1 133 ? 6.968 8.894 30.764 1.00 49.56 133 SER A O 1
ATOM 1089 N N . PRO A 1 134 ? 8.824 9.217 31.968 1.00 44.03 134 PRO A N 1
ATOM 1090 C CA . PRO A 1 134 ? 9.179 10.446 31.280 1.00 44.03 134 PRO A CA 1
ATOM 1091 C C . PRO A 1 134 ? 9.820 10.065 29.940 1.00 44.03 134 PRO A C 1
ATOM 1093 O O . PRO A 1 134 ? 11.039 10.047 29.804 1.00 44.03 134 PRO A O 1
ATOM 1096 N N . ARG A 1 135 ? 9.013 9.666 28.950 1.00 45.75 135 ARG A N 1
ATOM 1097 C CA . ARG A 1 135 ? 9.514 9.371 27.596 1.00 45.75 135 ARG A CA 1
ATOM 1098 C C . ARG A 1 135 ? 8.536 9.716 26.473 1.00 45.75 135 ARG A C 1
ATOM 1100 O O . ARG A 1 135 ? 8.530 9.062 25.440 1.00 45.75 135 ARG A O 1
ATOM 1107 N N . HIS A 1 136 ? 7.724 10.755 26.655 1.00 47.91 136 HIS A N 1
ATOM 1108 C CA . HIS A 1 136 ? 6.997 11.366 25.537 1.00 47.91 136 HIS A CA 1
ATOM 1109 C C . HIS A 1 136 ? 6.836 12.884 25.697 1.00 47.91 136 HIS A C 1
ATOM 1111 O O . HIS A 1 136 ? 5.791 13.454 25.413 1.00 47.91 136 HIS A O 1
ATOM 1117 N N . GLU A 1 137 ? 7.909 13.544 26.135 1.00 45.97 137 GLU A N 1
ATOM 1118 C CA . GLU A 1 137 ? 8.100 14.989 25.959 1.00 45.97 137 GLU A CA 1
ATOM 1119 C C . GLU A 1 137 ? 9.378 15.236 25.152 1.00 45.97 137 GLU A C 1
ATOM 1121 O O . GLU A 1 137 ? 10.292 15.950 25.544 1.00 45.97 137 GLU A O 1
ATOM 1126 N N . GLN A 1 138 ? 9.473 14.549 24.019 1.00 48.22 138 GLN A N 1
ATOM 1127 C CA . GLN A 1 138 ? 10.466 14.798 22.985 1.00 48.22 138 GLN A CA 1
ATOM 1128 C C . GLN A 1 138 ? 9.782 14.550 21.644 1.00 48.22 138 GLN A C 1
ATOM 1130 O O . GLN A 1 138 ? 9.905 13.454 21.123 1.00 48.22 138 GLN A O 1
ATOM 1135 N N . ASP A 1 139 ? 8.982 15.508 21.156 1.00 46.19 139 ASP A N 1
ATOM 1136 C CA . ASP A 1 139 ? 9.052 15.936 19.741 1.00 46.19 139 ASP A CA 1
ATOM 1137 C C . ASP A 1 139 ? 8.191 17.182 19.415 1.00 46.19 139 ASP A C 1
ATOM 1139 O O . ASP A 1 139 ? 7.411 17.211 18.468 1.00 46.19 139 ASP A O 1
ATOM 1143 N N . VAL A 1 140 ? 8.297 18.255 20.210 1.00 50.47 140 VAL A N 1
ATOM 1144 C CA . VAL A 1 140 ? 7.819 19.599 19.785 1.00 50.47 140 VAL A CA 1
ATOM 1145 C C . VAL A 1 140 ? 8.981 20.605 19.724 1.00 50.47 140 VAL A C 1
ATOM 1147 O O . VAL A 1 140 ? 8.799 21.794 19.475 1.00 50.47 140 VAL A O 1
ATOM 1150 N N . SER A 1 141 ? 10.222 20.136 19.898 1.00 44.12 141 SER A N 1
ATOM 1151 C CA . SER A 1 141 ? 11.437 20.936 19.697 1.00 44.12 141 SER A CA 1
ATOM 1152 C C . SER A 1 141 ? 11.976 20.860 18.258 1.00 44.12 141 SER A C 1
ATOM 1154 O O . SER A 1 141 ? 12.683 21.778 17.835 1.00 44.12 141 SER A O 1
ATOM 1156 N N . GLY A 1 142 ? 11.597 19.841 17.471 1.00 43.03 142 GLY A N 1
ATOM 1157 C CA . GLY A 1 142 ? 12.018 19.679 16.072 1.00 43.03 142 GLY A CA 1
ATOM 1158 C C . GLY A 1 142 ? 11.454 20.735 15.111 1.00 43.03 142 GLY A C 1
ATOM 1159 O O . GLY A 1 142 ? 12.124 21.136 14.159 1.00 43.03 142 GLY A O 1
ATOM 1160 N N . THR A 1 143 ? 10.270 21.284 15.396 1.00 52.91 143 THR A N 1
ATOM 1161 C CA . THR A 1 143 ? 9.643 22.321 14.553 1.00 52.91 143 THR A CA 1
ATOM 1162 C C . THR A 1 143 ? 10.383 23.658 14.618 1.00 52.91 143 THR A C 1
ATOM 1164 O O . THR A 1 143 ? 10.4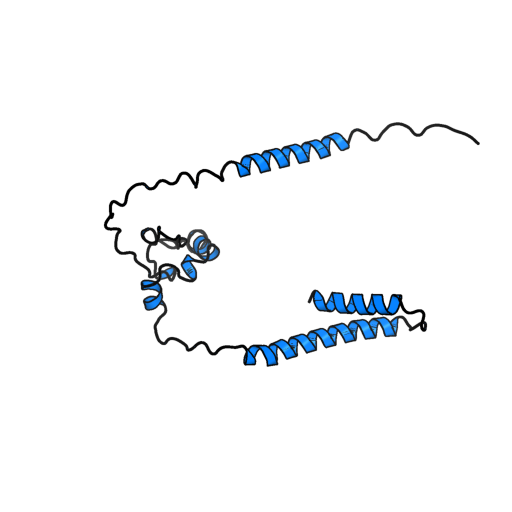69 24.367 13.614 1.00 52.91 143 THR A O 1
ATOM 1167 N N . LYS A 1 144 ? 11.000 23.985 15.762 1.00 52.19 144 LYS A N 1
ATOM 1168 C CA . LYS A 1 144 ? 11.831 25.192 15.907 1.00 52.19 144 LYS A CA 1
ATOM 1169 C C . LYS A 1 144 ? 13.177 25.041 15.194 1.00 52.19 144 LYS A C 1
ATOM 1171 O O . LYS A 1 144 ? 13.659 26.003 14.605 1.00 52.19 144 LYS A O 1
ATOM 1176 N N . SER A 1 145 ? 13.752 23.835 15.188 1.00 58.28 145 SER A N 1
ATOM 1177 C CA . SER A 1 145 ? 15.009 23.549 14.481 1.00 58.28 145 SER A CA 1
ATOM 1178 C C . SER A 1 145 ? 14.853 23.686 12.963 1.00 58.28 145 SER A C 1
ATOM 1180 O O . SER A 1 145 ? 15.661 24.358 12.324 1.00 58.28 145 SER A O 1
ATOM 1182 N N . PHE A 1 146 ? 13.761 23.165 12.394 1.00 62.03 146 PHE A N 1
ATOM 1183 C CA . PHE A 1 146 ? 13.487 23.301 10.962 1.00 62.03 146 PHE A CA 1
ATOM 1184 C C . PHE A 1 146 ? 13.191 24.753 10.552 1.00 62.03 146 PHE A C 1
ATOM 1186 O O . PHE A 1 146 ? 13.722 25.230 9.550 1.00 62.03 146 PHE A O 1
ATOM 1193 N N . ALA A 1 147 ? 12.413 25.495 11.350 1.00 65.19 147 ALA A N 1
ATOM 1194 C CA . ALA A 1 147 ? 12.140 26.911 11.093 1.00 65.19 147 ALA A CA 1
ATOM 1195 C C . ALA A 1 147 ? 13.415 27.777 11.148 1.00 65.19 147 ALA A C 1
ATOM 1197 O O . ALA A 1 147 ? 13.612 28.645 10.292 1.00 65.19 147 ALA A O 1
ATOM 1198 N N . ASN A 1 148 ? 14.309 27.503 12.105 1.00 67.81 148 ASN A N 1
ATOM 1199 C CA . ASN A 1 148 ? 15.595 28.191 12.246 1.00 67.81 148 ASN A CA 1
ATOM 1200 C C . ASN A 1 148 ? 16.579 27.808 11.128 1.00 67.81 148 ASN A C 1
ATOM 1202 O O . ASN A 1 148 ? 17.284 28.668 10.604 1.00 67.81 148 ASN A O 1
ATOM 1206 N N . TRP A 1 149 ? 16.600 26.541 10.708 1.00 67.62 149 TRP A N 1
ATOM 1207 C CA . TRP A 1 149 ? 17.400 26.095 9.566 1.00 67.62 149 TRP A CA 1
ATOM 1208 C C . TRP A 1 149 ? 16.923 26.732 8.250 1.00 67.62 149 TRP A C 1
ATOM 1210 O O . TRP A 1 149 ? 17.739 27.268 7.502 1.00 67.62 149 TRP A O 1
ATOM 1220 N N . TRP A 1 150 ? 15.609 26.775 8.001 1.00 62.91 150 TRP A N 1
ATOM 1221 C CA . TRP A 1 150 ? 15.024 27.387 6.800 1.00 62.91 150 TRP A CA 1
ATOM 1222 C C . TRP A 1 150 ? 15.282 28.898 6.713 1.00 62.91 150 TRP A C 1
ATOM 1224 O O . TRP A 1 150 ? 15.592 29.425 5.643 1.00 62.91 150 TRP A O 1
ATOM 1234 N N . SER A 1 151 ? 15.211 29.610 7.841 1.00 67.94 151 SER A N 1
ATOM 1235 C CA . SER A 1 151 ? 15.536 31.043 7.894 1.00 67.94 151 SER A CA 1
ATOM 1236 C C . SER A 1 151 ? 17.040 31.309 7.728 1.00 67.94 151 SER A C 1
ATOM 1238 O O . SER A 1 151 ? 17.417 32.261 7.045 1.00 67.94 151 SER A O 1
ATOM 1240 N N . SER A 1 152 ? 17.906 30.424 8.233 1.00 68.75 152 SER A N 1
ATOM 1241 C CA . SER A 1 152 ? 19.357 30.500 8.006 1.00 68.75 152 SER A CA 1
ATOM 1242 C C . SER A 1 152 ? 19.751 30.196 6.550 1.00 68.75 152 SER A C 1
ATOM 1244 O O . SER A 1 152 ? 20.633 30.855 5.998 1.00 68.75 152 SER A O 1
ATOM 1246 N N . ALA A 1 153 ? 19.068 29.252 5.892 1.00 66.44 153 ALA A N 1
ATOM 1247 C CA . ALA A 1 153 ? 19.282 28.932 4.479 1.00 66.44 153 ALA A CA 1
ATOM 1248 C C . ALA A 1 153 ? 18.886 30.098 3.554 1.00 66.44 153 ALA A C 1
ATOM 1250 O O . ALA A 1 153 ? 19.628 30.431 2.630 1.00 66.44 153 ALA A O 1
ATOM 1251 N N . ARG A 1 154 ? 17.772 30.780 3.852 1.00 64.88 154 ARG A N 1
ATOM 1252 C CA . ARG A 1 154 ? 17.299 31.947 3.089 1.00 64.88 154 ARG A CA 1
ATOM 1253 C C . ARG A 1 154 ? 18.251 33.149 3.171 1.00 64.88 154 ARG A C 1
ATOM 1255 O O . ARG A 1 154 ? 18.444 33.842 2.174 1.00 64.88 154 ARG A O 1
ATOM 1262 N N . ASN A 1 155 ? 18.879 33.385 4.325 1.00 64.94 155 ASN A N 1
ATOM 1263 C CA . ASN A 1 155 ? 19.839 34.485 4.473 1.00 64.94 155 ASN A CA 1
ATOM 1264 C C . ASN A 1 155 ? 21.161 34.231 3.731 1.00 64.94 155 ASN A C 1
ATOM 1266 O O . ASN A 1 155 ? 21.750 35.184 3.227 1.00 64.94 155 ASN A O 1
ATOM 1270 N N . ARG A 1 156 ? 21.602 32.970 3.587 1.00 59.91 156 ARG A N 1
ATOM 1271 C CA . ARG A 1 156 ? 22.826 32.635 2.831 1.00 59.91 156 ARG A CA 1
ATOM 1272 C C . ARG A 1 156 ? 22.682 32.862 1.327 1.00 59.91 156 ARG A C 1
ATOM 1274 O O . ARG A 1 156 ? 23.651 33.237 0.678 1.00 59.91 156 ARG A O 1
ATOM 1281 N N . THR A 1 157 ? 21.483 32.678 0.775 1.00 58.84 157 THR A N 1
ATOM 1282 C CA .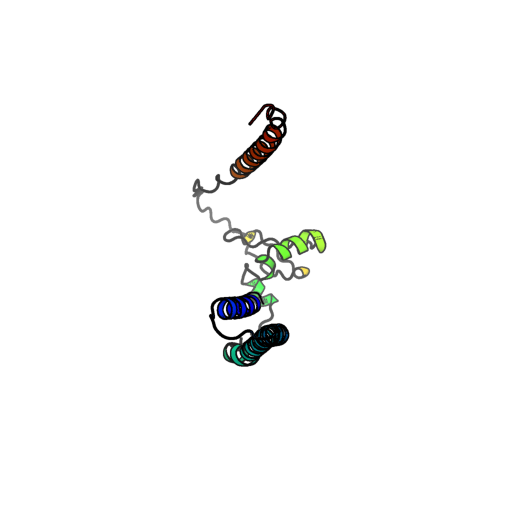 THR A 1 157 ? 21.209 32.974 -0.639 1.00 58.84 157 THR A CA 1
ATOM 1283 C C . THR A 1 157 ? 21.072 34.472 -0.917 1.00 58.84 157 THR A C 1
ATOM 1285 O O . THR A 1 157 ? 21.362 34.906 -2.024 1.00 58.84 157 THR A O 1
ATOM 1288 N N . ALA A 1 158 ? 20.684 35.278 0.078 1.00 55.47 158 ALA A N 1
ATOM 1289 C CA . ALA A 1 158 ? 20.573 36.731 -0.074 1.00 55.47 158 ALA A CA 1
ATOM 1290 C C . ALA A 1 158 ? 21.938 37.444 -0.005 1.00 55.47 158 ALA A C 1
ATOM 1292 O O . ALA A 1 158 ? 22.160 38.410 -0.728 1.00 55.47 158 ALA A O 1
ATOM 1293 N N . SER A 1 159 ? 22.880 36.949 0.807 1.00 54.03 159 SER A N 1
ATOM 1294 C CA . SER A 1 159 ? 24.228 37.528 0.933 1.00 54.03 159 SER A CA 1
ATOM 1295 C C . SER A 1 159 ? 25.200 37.128 -0.186 1.00 54.03 159 SER A C 1
ATOM 1297 O O . SER A 1 159 ? 26.293 37.679 -0.262 1.00 54.03 159 SER A O 1
ATOM 1299 N N . GLY A 1 160 ? 24.828 36.173 -1.047 1.00 49.88 160 GLY A N 1
ATOM 1300 C CA . GLY A 1 160 ? 25.616 35.770 -2.220 1.00 49.88 160 GLY A CA 1
ATOM 1301 C C . GLY A 1 160 ? 25.336 36.587 -3.488 1.00 49.88 160 GLY A C 1
ATOM 1302 O O . GLY A 1 160 ? 26.061 36.445 -4.462 1.00 49.88 160 GLY A O 1
ATOM 1303 N N . ALA A 1 161 ? 24.309 37.444 -3.490 1.00 48.97 161 ALA A N 1
ATOM 1304 C CA . ALA A 1 161 ? 23.879 38.188 -4.680 1.00 48.97 161 ALA A CA 1
ATOM 1305 C C . ALA A 1 161 ? 24.467 39.612 -4.792 1.00 48.97 161 ALA A C 1
ATOM 1307 O O . ALA A 1 161 ? 24.141 40.331 -5.731 1.00 48.97 161 ALA A O 1
ATOM 1308 N N . SER A 1 162 ? 25.323 40.043 -3.858 1.00 50.47 162 SER A N 1
ATOM 1309 C CA . SER A 1 162 ? 25.871 41.412 -3.820 1.00 50.47 162 SER A CA 1
ATOM 1310 C C . SER A 1 162 ? 27.399 41.488 -3.961 1.00 50.47 162 SER A C 1
ATOM 1312 O O . SER A 1 162 ? 27.994 42.480 -3.551 1.00 50.47 162 SER A O 1
ATOM 1314 N N . GLY A 1 163 ? 28.044 40.445 -4.497 1.00 48.22 163 GLY A N 1
ATOM 1315 C CA . GLY A 1 163 ? 29.508 40.307 -4.503 1.00 48.22 163 GLY A CA 1
ATOM 1316 C C . GLY A 1 163 ? 30.180 40.122 -5.865 1.00 48.22 163 GLY A C 1
ATOM 1317 O O . GLY A 1 163 ? 31.356 39.784 -5.883 1.00 48.22 163 GLY A O 1
ATOM 1318 N N . GLU A 1 164 ? 29.487 40.328 -6.989 1.00 46.25 164 GLU A N 1
ATOM 1319 C CA . GLU A 1 164 ? 30.058 40.108 -8.329 1.00 46.25 164 GLU A CA 1
ATOM 1320 C C . GLU A 1 164 ? 29.927 41.365 -9.202 1.00 46.25 164 GLU A C 1
ATOM 1322 O O . GLU A 1 164 ? 29.150 41.443 -10.146 1.00 46.25 164 GLU A O 1
ATOM 1327 N N . SER A 1 165 ? 30.671 42.409 -8.833 1.00 48.53 165 SER A N 1
ATOM 1328 C CA . SER A 1 165 ? 30.971 43.538 -9.721 1.00 48.53 165 SER A CA 1
ATOM 1329 C C . SER A 1 165 ? 32.253 44.230 -9.265 1.00 48.53 165 SER A C 1
ATOM 1331 O O . SER A 1 165 ? 32.222 45.365 -8.792 1.00 48.53 165 SER A O 1
ATOM 1333 N N . ALA A 1 166 ? 33.393 43.553 -9.387 1.00 46.19 166 ALA A N 1
ATOM 1334 C CA . ALA A 1 166 ? 34.682 44.234 -9.432 1.00 46.19 166 ALA A CA 1
ATOM 1335 C C . ALA A 1 166 ? 35.766 43.340 -10.046 1.00 46.19 166 ALA A C 1
ATOM 1337 O O . ALA A 1 166 ? 35.981 42.221 -9.595 1.00 46.19 166 ALA A O 1
ATOM 1338 N N . ALA A 1 167 ? 36.497 43.932 -10.991 1.00 45.19 167 ALA A N 1
ATOM 1339 C CA . ALA A 1 167 ? 37.850 43.584 -11.424 1.00 45.19 167 ALA A CA 1
ATOM 1340 C C . ALA A 1 167 ? 38.027 42.441 -12.445 1.00 45.19 167 ALA A C 1
ATOM 1342 O O . ALA A 1 167 ? 38.333 41.303 -12.108 1.00 45.19 167 ALA A O 1
ATOM 1343 N N . SER A 1 168 ? 38.051 42.819 -13.725 1.00 44.91 168 SER A N 1
ATOM 1344 C CA . SER A 1 168 ? 39.135 42.379 -14.609 1.00 44.91 168 SER A CA 1
ATOM 1345 C C . SER A 1 168 ? 39.434 43.500 -15.601 1.00 44.91 168 SER A C 1
ATOM 1347 O O . SER A 1 168 ? 38.767 43.656 -16.619 1.00 44.91 168 SER A O 1
ATOM 1349 N N . ASP A 1 169 ? 40.386 44.345 -15.217 1.00 46.59 169 ASP A N 1
ATOM 1350 C CA . ASP A 1 169 ? 40.947 45.406 -16.037 1.00 46.59 169 ASP A CA 1
ATOM 1351 C C . ASP A 1 169 ? 42.477 45.248 -16.015 1.00 46.59 169 ASP A C 1
ATOM 1353 O O . ASP A 1 169 ? 43.068 45.124 -14.937 1.00 46.59 169 ASP A O 1
ATOM 1357 N N . ARG A 1 170 ? 43.072 45.312 -17.218 1.00 49.41 170 ARG A N 1
ATOM 1358 C CA . ARG A 1 170 ? 44.509 45.380 -17.587 1.00 49.41 170 ARG A CA 1
ATOM 1359 C C . ARG A 1 170 ? 45.339 44.068 -17.719 1.00 49.41 170 ARG A C 1
ATOM 1361 O O . ARG A 1 170 ? 44.975 43.050 -17.146 1.00 49.41 170 ARG A O 1
ATOM 1368 N N . PRO A 1 171 ? 46.544 44.106 -18.348 1.00 55.91 171 PRO A N 1
ATOM 1369 C CA . PRO A 1 171 ? 46.792 44.420 -19.766 1.00 55.91 171 PRO A CA 1
ATOM 1370 C C . PRO A 1 171 ? 47.920 43.548 -20.415 1.00 55.91 171 PRO A C 1
ATOM 1372 O O . PRO A 1 171 ? 48.612 42.808 -19.730 1.00 55.91 171 PRO A O 1
ATOM 1375 N N . HIS A 1 172 ? 48.143 43.741 -21.726 1.00 46.31 1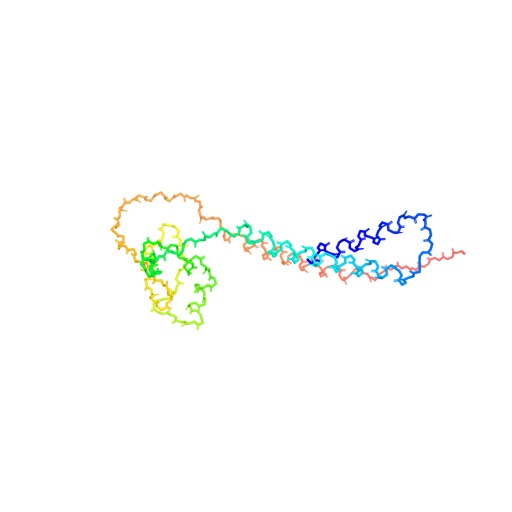72 HIS A N 1
ATOM 1376 C CA . HIS A 1 172 ? 49.368 43.517 -22.537 1.00 46.31 172 HIS A CA 1
ATOM 1377 C C . HIS A 1 172 ? 50.153 42.185 -22.470 1.00 46.31 172 HIS A C 1
ATOM 1379 O O . HIS A 1 172 ? 50.863 41.922 -21.503 1.00 46.31 172 HIS A O 1
ATOM 1385 N N . ALA A 1 173 ? 50.223 41.492 -23.615 1.00 52.97 173 ALA A N 1
ATOM 1386 C CA . ALA A 1 173 ? 51.437 41.377 -24.445 1.00 52.97 173 ALA A CA 1
ATOM 1387 C C . ALA A 1 173 ? 51.069 40.862 -25.846 1.00 52.97 173 ALA A C 1
ATOM 1389 O O . ALA A 1 173 ? 50.284 39.891 -25.918 1.00 52.97 173 ALA A O 1
#

Sequence (173 aa):
IPIGLLLACIVLKYHSQERVARFSDSQILCTMFTAFVVHIIMHWFVLFWLVPLTARDHEHTPIPYSDISRKVPCSWFSANPVHCLRSRYIKHHEPPCDFYFLGKEHLLKPNPEAGIYFQSAAAAVSPRHNLRSPRHEQDVSGTKSFANWWSSARNRTASGASGESAASDRPHA

Radius of gyration: 31.48 Å; chains: 1; bounding box: 74×65×78 Å